Protein AF-F2L515-F1 (afdb_monomer_lite)

Structure (mmCIF, N/CA/C/O backbone):
data_AF-F2L515-F1
#
_entry.id   AF-F2L515-F1
#
loop_
_atom_site.group_PDB
_atom_site.id
_atom_site.type_symbol
_atom_site.label_atom_id
_atom_site.label_alt_id
_atom_site.label_comp_id
_atom_site.label_asym_id
_atom_site.label_entity_id
_atom_site.label_seq_id
_atom_site.pdbx_PDB_ins_code
_atom_site.Cartn_x
_atom_site.Cartn_y
_atom_site.Cartn_z
_atom_site.occupancy
_atom_site.B_iso_or_equiv
_atom_site.auth_seq_id
_atom_site.auth_comp_id
_atom_site.auth_asym_id
_atom_site.auth_atom_id
_atom_site.pdbx_PDB_model_num
ATOM 1 N N . MET A 1 1 ? -16.850 -7.384 11.415 1.00 66.62 1 MET A N 1
ATOM 2 C CA . MET A 1 1 ? -15.916 -6.475 10.710 1.00 66.62 1 MET A CA 1
ATOM 3 C C . MET A 1 1 ? -16.709 -5.312 10.134 1.00 66.62 1 MET A C 1
ATOM 5 O O . MET A 1 1 ? -17.724 -5.575 9.498 1.00 66.62 1 MET A O 1
ATOM 9 N N . SER A 1 2 ? -16.296 -4.065 10.391 1.00 88.44 2 SER A N 1
ATOM 10 C CA . SER A 1 2 ? -17.014 -2.883 9.887 1.00 88.44 2 SER A CA 1
ATOM 11 C C . SER A 1 2 ? -16.900 -2.762 8.360 1.00 88.44 2 SER A C 1
ATOM 13 O O . SER A 1 2 ? -15.921 -3.232 7.774 1.00 88.44 2 SER A O 1
ATOM 15 N N . GLU A 1 3 ? -17.876 -2.122 7.709 1.00 91.12 3 GLU A N 1
ATOM 16 C CA . GLU A 1 3 ? -17.820 -1.846 6.264 1.00 91.12 3 GLU A CA 1
ATOM 17 C C . GLU A 1 3 ? -16.600 -0.999 5.893 1.00 91.12 3 GLU A C 1
ATOM 19 O O . GLU A 1 3 ? -15.933 -1.287 4.900 1.00 91.12 3 GLU A O 1
ATOM 24 N N . ARG A 1 4 ? -16.238 -0.036 6.751 1.00 90.25 4 ARG A N 1
ATOM 25 C CA . ARG A 1 4 ? -15.027 0.781 6.605 1.00 90.25 4 ARG A CA 1
ATOM 26 C C . ARG A 1 4 ? -13.759 -0.078 6.599 1.00 90.25 4 ARG A C 1
ATOM 28 O O . ARG A 1 4 ? -12.932 0.079 5.708 1.00 90.25 4 ARG A O 1
ATOM 35 N N . THR A 1 5 ? -13.633 -1.023 7.535 1.00 93.81 5 THR A N 1
ATOM 36 C CA . THR A 1 5 ? -12.485 -1.952 7.602 1.00 93.81 5 THR A CA 1
ATOM 37 C C . THR A 1 5 ? -12.398 -2.802 6.340 1.00 93.81 5 THR A C 1
ATOM 39 O O . THR A 1 5 ? -11.331 -2.929 5.746 1.00 93.81 5 THR A O 1
ATOM 42 N N . ARG A 1 6 ? -13.536 -3.345 5.890 1.00 94.25 6 ARG A N 1
ATOM 43 C CA . ARG A 1 6 ? -13.601 -4.150 4.665 1.00 94.25 6 ARG A CA 1
ATOM 44 C C . ARG A 1 6 ? -13.178 -3.342 3.437 1.00 94.25 6 ARG A C 1
ATOM 46 O O . ARG A 1 6 ? -12.414 -3.842 2.617 1.00 94.25 6 ARG A O 1
ATOM 53 N N . GLY A 1 7 ? -13.667 -2.108 3.320 1.00 94.62 7 GLY A N 1
ATOM 54 C CA . GLY A 1 7 ? -13.328 -1.199 2.227 1.00 94.62 7 GLY A CA 1
ATOM 55 C C . GLY A 1 7 ? -11.840 -0.860 2.193 1.00 94.62 7 GLY A C 1
ATOM 56 O O . GLY A 1 7 ? -11.219 -0.969 1.138 1.00 94.62 7 GLY A O 1
ATOM 57 N N . MET A 1 8 ? -11.254 -0.540 3.349 1.00 94.25 8 MET A N 1
ATOM 58 C CA . MET A 1 8 ? -9.822 -0.260 3.468 1.00 94.25 8 MET A CA 1
ATOM 59 C C . MET A 1 8 ? -8.974 -1.458 3.035 1.00 94.25 8 MET A C 1
ATOM 61 O O . MET A 1 8 ? -8.107 -1.308 2.176 1.00 94.25 8 MET A O 1
ATOM 65 N N . LEU A 1 9 ? -9.244 -2.653 3.572 1.00 94.81 9 LEU A N 1
ATOM 66 C CA . LEU A 1 9 ? -8.481 -3.860 3.231 1.00 94.81 9 LEU A CA 1
ATOM 67 C C . LEU A 1 9 ? -8.581 -4.202 1.742 1.00 94.81 9 LEU A C 1
ATOM 69 O O . LEU A 1 9 ? -7.572 -4.510 1.113 1.00 94.81 9 LEU A O 1
ATOM 73 N N . LYS A 1 10 ? -9.782 -4.095 1.158 1.00 96.75 10 LYS A N 1
ATOM 74 C CA . LYS A 1 10 ? -9.980 -4.313 -0.280 1.00 96.75 10 LYS A CA 1
ATOM 75 C C . LYS A 1 10 ? -9.181 -3.308 -1.112 1.00 96.75 10 LYS A C 1
ATOM 77 O O . LYS A 1 10 ? -8.521 -3.706 -2.065 1.00 96.75 10 LYS A O 1
ATOM 82 N N . SER A 1 11 ? -9.233 -2.027 -0.746 1.00 96.31 11 SER A N 1
ATOM 83 C CA . SER A 1 11 ? -8.498 -0.959 -1.433 1.00 96.31 11 SER A CA 1
ATOM 84 C C . SER A 1 11 ? -6.987 -1.203 -1.403 1.00 96.31 11 SER A C 1
ATOM 86 O O . SER A 1 11 ? -6.325 -1.142 -2.436 1.00 96.31 11 SER A O 1
ATOM 88 N N . PHE A 1 12 ? -6.444 -1.566 -0.238 1.00 97.38 12 PHE A N 1
ATOM 89 C CA . PHE A 1 12 ? -5.024 -1.879 -0.107 1.00 97.38 12 PHE A CA 1
ATOM 90 C C . PHE A 1 12 ? -4.624 -3.136 -0.885 1.00 97.38 12 PHE A C 1
ATOM 92 O O . PHE A 1 12 ? -3.599 -3.121 -1.555 1.00 97.38 12 PHE A O 1
ATOM 99 N N . GLY A 1 13 ? -5.457 -4.182 -0.876 1.00 97.81 13 GLY A N 1
ATOM 100 C CA . GLY A 1 13 ? -5.234 -5.373 -1.699 1.00 97.81 13 GLY A CA 1
ATOM 101 C C . GLY A 1 13 ? -5.110 -5.036 -3.187 1.00 97.81 13 GLY A C 1
ATOM 102 O O . GLY A 1 13 ? -4.155 -5.460 -3.827 1.00 97.81 13 GLY A O 1
ATOM 103 N N . VAL A 1 14 ? -6.012 -4.199 -3.714 1.00 98.25 14 VAL A N 1
ATOM 104 C CA . VAL A 1 14 ? -5.941 -3.712 -5.105 1.00 98.25 14 VAL A CA 1
ATOM 105 C C . VAL A 1 14 ? -4.665 -2.903 -5.357 1.00 98.25 14 VAL A C 1
ATOM 107 O O . VAL A 1 14 ? -4.052 -3.038 -6.414 1.00 98.25 14 VAL A O 1
ATOM 110 N N . ALA A 1 15 ? -4.240 -2.069 -4.405 1.00 98.06 15 ALA A N 1
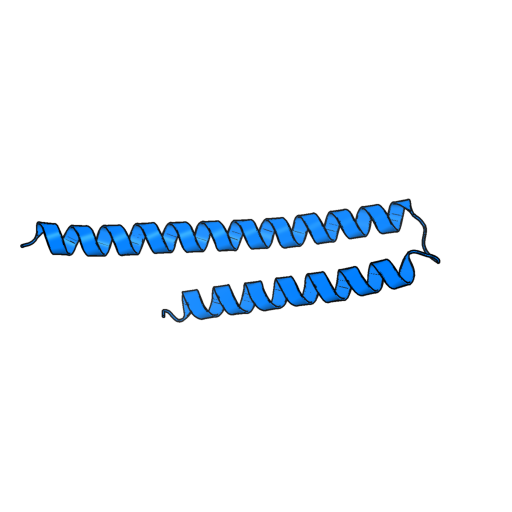ATOM 111 C CA . ALA A 1 15 ? -3.007 -1.297 -4.540 1.00 98.06 15 ALA A CA 1
ATOM 112 C C . ALA A 1 15 ? -1.766 -2.202 -4.623 1.00 98.06 15 ALA A C 1
ATOM 114 O O . ALA A 1 15 ? -0.893 -1.955 -5.451 1.00 98.06 15 ALA A O 1
ATOM 115 N N . VAL A 1 16 ? -1.706 -3.263 -3.810 1.00 98.44 16 VAL A N 1
ATOM 116 C CA . VAL A 1 16 ? -0.606 -4.242 -3.825 1.00 98.44 16 VAL A CA 1
ATOM 117 C C . VAL A 1 16 ? -0.547 -4.987 -5.157 1.00 98.44 16 VAL A C 1
ATOM 119 O O . VAL A 1 16 ? 0.522 -5.044 -5.758 1.00 98.44 16 VAL A O 1
ATOM 122 N N . THR A 1 17 ? -1.677 -5.498 -5.656 1.00 98.31 17 THR A N 1
ATOM 123 C CA . THR A 1 17 ? -1.698 -6.220 -6.940 1.00 98.31 17 THR A CA 1
ATOM 124 C C . THR A 1 17 ? -1.360 -5.297 -8.108 1.00 98.31 17 THR A C 1
ATOM 126 O O . THR A 1 17 ? -0.603 -5.667 -8.995 1.00 98.31 17 THR A O 1
ATOM 129 N N . THR A 1 18 ? -1.848 -4.053 -8.084 1.00 98.19 18 THR A N 1
ATOM 130 C CA . THR A 1 18 ? -1.513 -3.050 -9.110 1.00 98.19 18 THR A CA 1
ATOM 131 C C . THR A 1 18 ? -0.024 -2.705 -9.095 1.00 98.19 18 THR A C 1
ATOM 133 O O . THR A 1 18 ? 0.590 -2.561 -10.152 1.00 98.19 18 THR A O 1
ATOM 136 N N . TYR A 1 19 ? 0.564 -2.558 -7.905 1.00 98.69 19 TYR A N 1
ATOM 137 C CA . TYR A 1 19 ? 2.002 -2.361 -7.758 1.00 98.69 19 TYR A CA 1
ATOM 138 C C . TYR A 1 19 ? 2.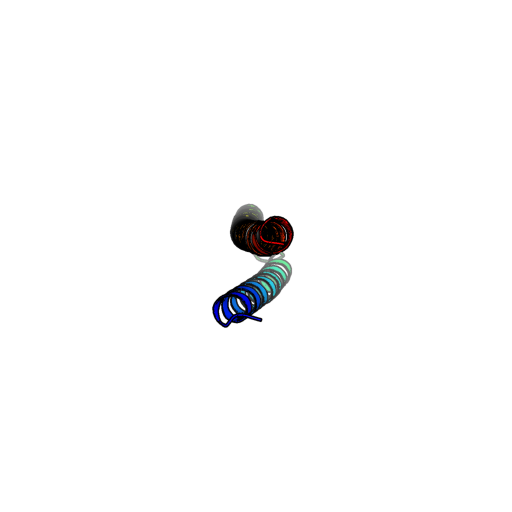767 -3.543 -8.362 1.00 98.69 19 TYR A C 1
ATOM 140 O O . TYR A 1 19 ? 3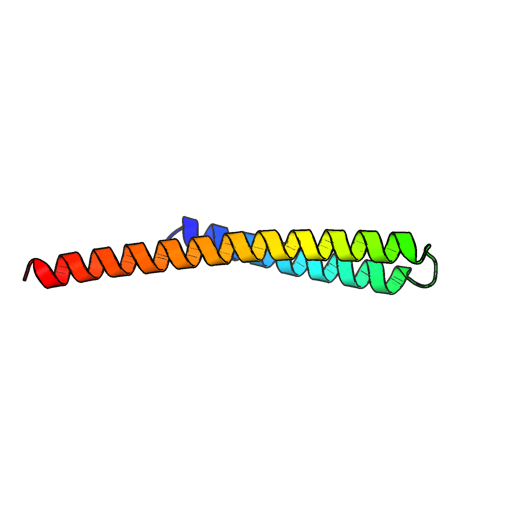.611 -3.314 -9.220 1.00 98.69 19 TYR A O 1
ATOM 148 N N . GLU A 1 20 ? 2.429 -4.780 -7.988 1.00 98.69 20 GLU A N 1
ATOM 149 C CA . GLU A 1 20 ? 3.064 -5.996 -8.509 1.00 98.69 20 GLU A CA 1
ATOM 150 C C . GLU A 1 20 ? 3.001 -6.068 -10.041 1.00 98.69 20 GLU A C 1
ATOM 152 O O . GLU A 1 20 ? 4.039 -6.186 -10.691 1.00 98.69 20 GLU A O 1
ATOM 157 N N . GLU A 1 21 ? 1.812 -5.908 -10.629 1.00 98.62 21 GLU A N 1
ATOM 158 C CA . GLU A 1 21 ? 1.620 -5.929 -12.083 1.00 98.62 21 GLU A CA 1
ATOM 159 C C . GLU A 1 21 ? 2.475 -4.879 -12.802 1.00 98.62 21 GLU A C 1
ATOM 161 O O . GLU A 1 21 ? 3.140 -5.175 -13.797 1.00 98.62 21 GLU A O 1
ATOM 166 N N . ASN A 1 22 ? 2.472 -3.639 -12.309 1.00 98.38 22 ASN A N 1
ATOM 167 C CA . ASN A 1 22 ? 3.258 -2.564 -12.910 1.00 98.38 22 ASN A CA 1
ATOM 168 C C . ASN A 1 22 ? 4.757 -2.800 -12.744 1.00 98.38 22 ASN A C 1
ATOM 170 O O . ASN A 1 22 ? 5.536 -2.464 -13.638 1.00 98.38 22 ASN A O 1
ATOM 174 N N . MET A 1 23 ? 5.160 -3.399 -11.624 1.00 98.56 23 MET A N 1
ATOM 175 C CA . MET A 1 23 ? 6.557 -3.676 -11.353 1.00 98.56 23 MET A CA 1
ATOM 176 C C . MET A 1 23 ? 7.102 -4.773 -12.266 1.00 98.56 23 MET A C 1
ATOM 178 O O . MET A 1 23 ? 8.179 -4.611 -12.839 1.00 98.56 23 MET A O 1
ATOM 182 N N . LEU A 1 24 ? 6.317 -5.830 -12.487 1.00 98.56 24 LEU A N 1
ATOM 183 C CA . LEU A 1 24 ? 6.620 -6.891 -13.449 1.00 98.56 24 LEU A CA 1
ATOM 184 C C . LEU A 1 24 ? 6.741 -6.343 -14.876 1.00 98.56 24 LEU A C 1
ATOM 186 O O . LEU A 1 24 ? 7.746 -6.592 -15.538 1.00 98.56 24 LEU A O 1
ATOM 190 N N . ARG A 1 25 ? 5.787 -5.512 -15.319 1.00 97.94 25 ARG A N 1
ATOM 191 C CA . ARG A 1 25 ? 5.864 -4.855 -16.638 1.00 97.94 25 ARG A CA 1
ATOM 192 C C . ARG A 1 25 ? 7.120 -4.000 -16.789 1.00 97.94 25 ARG A C 1
ATOM 194 O O . ARG A 1 25 ? 7.711 -3.951 -17.865 1.00 97.94 25 ARG A O 1
ATOM 201 N N . LEU A 1 26 ? 7.534 -3.306 -15.727 1.00 98.06 26 LEU A N 1
ATOM 202 C CA . LEU A 1 26 ? 8.751 -2.503 -15.774 1.00 98.06 26 LEU A CA 1
ATOM 203 C C . LEU A 1 26 ? 10.010 -3.372 -15.871 1.00 98.06 26 LEU A C 1
ATOM 205 O O . LEU A 1 26 ? 10.918 -3.020 -16.619 1.00 98.06 26 LEU A O 1
ATOM 209 N N . ILE A 1 27 ? 10.051 -4.500 -15.154 1.00 97.94 27 ILE A N 1
ATOM 210 C CA . ILE A 1 27 ? 11.145 -5.479 -15.225 1.00 97.94 27 ILE A CA 1
ATOM 211 C C . ILE A 1 27 ? 11.272 -6.038 -16.645 1.00 97.94 27 ILE A C 1
ATOM 213 O O . ILE A 1 27 ? 12.372 -6.063 -17.192 1.00 97.94 27 ILE A O 1
ATOM 217 N N . GLU A 1 28 ? 10.157 -6.425 -17.266 1.00 97.31 28 GLU A N 1
ATOM 218 C CA . GLU A 1 28 ? 10.134 -6.922 -18.648 1.00 97.31 28 GLU A CA 1
ATOM 219 C C . GLU A 1 28 ? 10.655 -5.877 -19.646 1.00 97.31 28 GLU A C 1
ATOM 221 O O . GLU A 1 28 ? 11.398 -6.205 -20.570 1.00 97.31 28 GLU A O 1
ATOM 226 N N . ALA A 1 29 ? 10.314 -4.602 -19.438 1.00 94.81 29 ALA A N 1
ATOM 227 C CA . ALA A 1 29 ? 10.721 -3.504 -20.311 1.00 94.81 29 ALA A CA 1
ATOM 228 C C . ALA A 1 29 ? 12.137 -2.960 -20.032 1.00 94.81 29 ALA A C 1
ATOM 230 O O . ALA A 1 29 ? 12.638 -2.144 -20.809 1.00 94.81 29 ALA A O 1
ATOM 231 N N . ALA A 1 30 ? 12.790 -3.372 -18.939 1.00 94.88 30 ALA A N 1
ATOM 232 C CA . ALA A 1 30 ? 14.041 -2.767 -18.480 1.00 94.88 30 ALA A CA 1
ATOM 233 C C . ALA A 1 30 ? 15.194 -2.914 -19.488 1.00 94.88 30 ALA A C 1
ATOM 235 O O . ALA A 1 30 ? 16.048 -2.037 -19.572 1.00 94.88 30 ALA A O 1
ATOM 236 N N . GLY A 1 31 ? 15.204 -3.988 -20.285 1.00 91.69 31 GLY A N 1
ATOM 237 C CA . GLY A 1 31 ? 16.237 -4.231 -21.298 1.00 91.69 31 GLY A CA 1
ATOM 238 C C . GLY A 1 31 ? 16.147 -3.335 -22.540 1.00 91.69 31 GLY A C 1
ATOM 239 O O . GLY A 1 31 ? 17.107 -3.260 -23.301 1.00 91.69 31 GLY A O 1
ATOM 240 N N . SER A 1 32 ? 15.012 -2.663 -22.758 1.00 94.06 32 SER A N 1
ATOM 241 C CA . SER A 1 32 ? 14.750 -1.835 -23.946 1.00 94.06 32 SER A CA 1
ATOM 242 C C . SER A 1 32 ? 14.486 -0.361 -23.628 1.00 94.06 32 SER A C 1
ATOM 244 O O . SER A 1 32 ? 14.160 0.408 -24.530 1.00 94.06 32 SER A O 1
ATOM 246 N N . ARG A 1 33 ? 14.570 0.033 -22.355 1.00 95.00 33 ARG A N 1
ATOM 247 C CA . ARG A 1 33 ? 14.310 1.397 -21.876 1.00 95.00 33 ARG A CA 1
ATOM 248 C C . ARG A 1 33 ? 15.576 2.015 -21.301 1.00 95.00 33 ARG A C 1
ATOM 250 O O . ARG A 1 33 ? 16.512 1.309 -20.936 1.00 95.00 33 ARG A O 1
ATOM 257 N N . ASP A 1 34 ? 15.582 3.340 -21.200 1.00 96.88 34 ASP A N 1
ATOM 258 C CA . ASP A 1 34 ? 16.652 4.047 -20.510 1.00 96.88 34 ASP A CA 1
ATOM 259 C C . ASP A 1 34 ? 16.723 3.611 -19.026 1.00 96.88 34 ASP A C 1
ATOM 261 O O . ASP A 1 34 ? 15.697 3.625 -18.332 1.00 96.88 34 ASP A O 1
ATOM 265 N N . PRO A 1 35 ? 17.904 3.219 -18.508 1.00 96.75 35 PRO A N 1
ATOM 266 C CA . PRO A 1 35 ? 18.034 2.755 -17.129 1.00 96.75 35 PRO A CA 1
ATOM 267 C C . PRO A 1 35 ? 17.632 3.789 -16.071 1.00 96.75 35 PRO A C 1
ATOM 269 O O . PRO A 1 35 ? 17.119 3.407 -15.017 1.00 96.75 35 PRO A O 1
ATOM 272 N N . ALA A 1 36 ? 17.851 5.085 -16.320 1.00 97.19 36 ALA A N 1
ATOM 273 C CA . ALA A 1 36 ? 17.484 6.129 -15.369 1.00 97.19 36 ALA A CA 1
ATOM 274 C C . ALA A 1 36 ? 15.962 6.314 -15.320 1.00 97.19 36 ALA A C 1
ATOM 276 O O . ALA A 1 36 ? 15.403 6.454 -14.230 1.00 97.19 36 ALA A O 1
ATOM 277 N N . GLU A 1 37 ? 15.276 6.229 -16.462 1.00 96.75 37 GLU A N 1
ATOM 278 C CA . GLU A 1 37 ? 13.808 6.213 -16.506 1.00 96.75 37 GLU A CA 1
ATOM 279 C C . GLU A 1 37 ? 13.218 5.002 -15.780 1.00 96.75 37 GLU A C 1
ATOM 281 O O . GLU A 1 37 ? 12.262 5.140 -15.015 1.00 96.75 37 GLU A O 1
ATOM 286 N N . VAL A 1 38 ? 13.791 3.813 -15.993 1.00 98.12 38 VAL A N 1
ATOM 287 C CA . VAL A 1 38 ? 13.367 2.585 -15.306 1.00 98.12 38 VAL A CA 1
ATOM 288 C C . VAL A 1 38 ? 13.532 2.735 -13.796 1.00 98.12 38 VAL A C 1
ATOM 290 O O . VAL A 1 38 ? 12.608 2.446 -13.036 1.00 98.12 38 VAL A O 1
ATOM 293 N N . LEU A 1 39 ? 14.677 3.243 -13.339 1.00 98.12 39 LEU A N 1
ATOM 294 C CA . LEU A 1 39 ? 14.905 3.473 -11.916 1.00 98.12 39 LEU A CA 1
ATOM 295 C C . LEU A 1 39 ? 13.924 4.504 -11.337 1.00 98.12 39 LEU A C 1
ATOM 297 O O . LEU A 1 39 ? 13.371 4.283 -10.259 1.00 98.12 39 LEU A O 1
ATOM 301 N N . ALA A 1 40 ? 13.677 5.610 -12.042 1.00 98.31 40 ALA A N 1
ATOM 302 C CA . ALA A 1 40 ? 12.744 6.642 -11.599 1.00 98.31 40 ALA A CA 1
ATOM 303 C C . ALA A 1 40 ? 11.309 6.102 -11.461 1.00 98.31 40 ALA A C 1
ATOM 305 O O . ALA A 1 40 ? 10.647 6.357 -10.453 1.00 98.31 40 ALA A O 1
ATOM 306 N N . GLU A 1 41 ? 10.846 5.309 -12.430 1.00 98.25 41 GLU A N 1
ATOM 307 C CA . GLU A 1 41 ? 9.523 4.676 -12.400 1.00 98.25 41 GLU A CA 1
ATOM 308 C C . GLU A 1 41 ? 9.411 3.668 -11.244 1.00 98.25 41 GLU A C 1
ATOM 310 O O . GLU A 1 41 ? 8.424 3.681 -10.506 1.00 98.25 41 GLU A O 1
ATOM 315 N N . ALA A 1 42 ? 10.444 2.851 -11.013 1.00 98.56 42 ALA A N 1
ATOM 316 C CA . ALA A 1 42 ? 10.486 1.919 -9.885 1.00 98.56 42 ALA A CA 1
ATOM 317 C C . ALA A 1 42 ? 10.421 2.651 -8.535 1.00 98.56 42 ALA A C 1
ATOM 319 O O . ALA A 1 42 ? 9.633 2.291 -7.660 1.00 98.56 42 ALA A O 1
ATOM 320 N N . LEU A 1 43 ? 11.203 3.723 -8.365 1.00 98.62 43 LEU A N 1
ATOM 321 C CA . LEU A 1 43 ? 11.171 4.547 -7.154 1.00 98.62 43 LEU A CA 1
ATOM 322 C C . LEU A 1 43 ? 9.795 5.186 -6.940 1.00 98.62 43 LEU A C 1
ATOM 324 O O . LEU A 1 43 ? 9.314 5.242 -5.806 1.00 98.62 43 LEU A O 1
ATOM 328 N N . ARG A 1 44 ? 9.140 5.631 -8.017 1.00 98.62 44 ARG A N 1
ATOM 329 C CA . ARG A 1 44 ? 7.781 6.180 -7.970 1.00 98.62 44 ARG A CA 1
ATOM 330 C C . ARG A 1 44 ? 6.776 5.136 -7.480 1.00 98.62 44 ARG A C 1
ATOM 332 O O . ARG A 1 44 ? 6.009 5.435 -6.562 1.00 98.62 44 ARG A O 1
ATOM 339 N N . LEU A 1 45 ? 6.802 3.931 -8.056 1.00 98.62 45 LEU A N 1
ATOM 340 C CA . LEU A 1 45 ? 5.937 2.808 -7.675 1.00 98.62 45 LEU A CA 1
ATOM 341 C C . LEU A 1 45 ? 6.167 2.394 -6.214 1.00 98.62 45 LEU A C 1
ATOM 343 O O . LEU A 1 45 ? 5.206 2.266 -5.454 1.00 98.62 45 LEU A O 1
ATOM 347 N N . ASN A 1 46 ? 7.430 2.292 -5.791 1.00 98.69 46 ASN A N 1
ATOM 348 C CA . ASN A 1 46 ? 7.805 1.994 -4.407 1.00 98.69 46 ASN A CA 1
ATOM 349 C C . ASN A 1 46 ? 7.272 3.051 -3.438 1.00 98.69 46 ASN A C 1
ATOM 351 O O . ASN A 1 46 ? 6.626 2.730 -2.443 1.00 98.69 46 ASN A O 1
ATOM 355 N N . ALA A 1 47 ? 7.499 4.331 -3.739 1.00 98.50 47 ALA A N 1
ATOM 356 C CA . ALA A 1 47 ? 7.028 5.416 -2.891 1.00 98.50 47 ALA A CA 1
ATOM 357 C C . ALA A 1 47 ? 5.495 5.423 -2.781 1.00 98.50 47 ALA A C 1
ATOM 359 O O . ALA A 1 47 ? 4.950 5.735 -1.722 1.00 98.50 47 ALA A O 1
ATOM 360 N N . GLU A 1 48 ? 4.786 5.080 -3.857 1.00 98.25 48 GLU A N 1
ATOM 361 C CA . GLU A 1 48 ? 3.330 4.976 -3.861 1.00 98.25 48 GLU A CA 1
ATOM 362 C C . GLU A 1 48 ? 2.823 3.847 -2.960 1.00 98.25 48 GLU A C 1
ATOM 364 O O . GLU A 1 48 ? 2.009 4.111 -2.068 1.00 98.25 48 GLU A O 1
ATOM 369 N N . ILE A 1 49 ? 3.330 2.622 -3.123 1.00 98.44 49 ILE A N 1
ATOM 370 C CA . ILE A 1 49 ? 2.885 1.497 -2.294 1.00 98.44 49 ILE A CA 1
ATOM 371 C C . ILE A 1 49 ? 3.290 1.678 -0.826 1.00 98.44 49 ILE A C 1
ATOM 373 O O . ILE A 1 49 ? 2.497 1.378 0.066 1.00 98.44 49 ILE A O 1
ATOM 377 N N . SER A 1 50 ? 4.456 2.272 -0.546 1.00 98.56 50 SER A N 1
ATOM 378 C CA . SER A 1 50 ? 4.860 2.620 0.821 1.00 98.56 50 SER A CA 1
ATOM 379 C C . SER A 1 50 ? 3.912 3.631 1.469 1.00 98.56 50 SER A C 1
ATOM 381 O O . SER A 1 50 ? 3.557 3.467 2.637 1.00 98.56 50 SER A O 1
ATOM 383 N N . ARG A 1 51 ? 3.442 4.649 0.730 1.00 98.19 51 ARG A N 1
ATOM 384 C CA . ARG A 1 51 ? 2.428 5.585 1.250 1.00 98.19 51 ARG A CA 1
ATOM 385 C C . ARG A 1 51 ? 1.123 4.865 1.587 1.00 98.19 51 ARG A C 1
ATOM 387 O O . ARG A 1 51 ? 0.579 5.085 2.666 1.00 98.19 51 ARG A O 1
ATOM 394 N N . ARG A 1 52 ? 0.656 3.971 0.709 1.00 98.00 52 ARG A N 1
ATOM 395 C CA . ARG A 1 52 ? -0.554 3.161 0.944 1.00 98.00 52 ARG A CA 1
ATOM 396 C C . ARG A 1 52 ? -0.416 2.232 2.147 1.00 98.00 52 ARG A C 1
ATOM 398 O O . ARG A 1 52 ? -1.357 2.103 2.926 1.00 98.00 52 ARG A O 1
ATOM 405 N N . LEU A 1 53 ? 0.754 1.623 2.330 1.00 98.19 53 LEU A N 1
ATOM 406 C CA . LEU A 1 53 ? 1.045 0.799 3.501 1.00 98.19 53 LEU A CA 1
ATOM 407 C C . LEU A 1 53 ? 0.997 1.632 4.786 1.00 98.19 53 LEU A C 1
ATOM 409 O O . LEU A 1 53 ? 0.363 1.216 5.751 1.00 98.19 53 LEU A O 1
ATOM 413 N N . ALA A 1 54 ? 1.598 2.824 4.789 1.00 98.00 54 ALA A N 1
ATOM 414 C CA 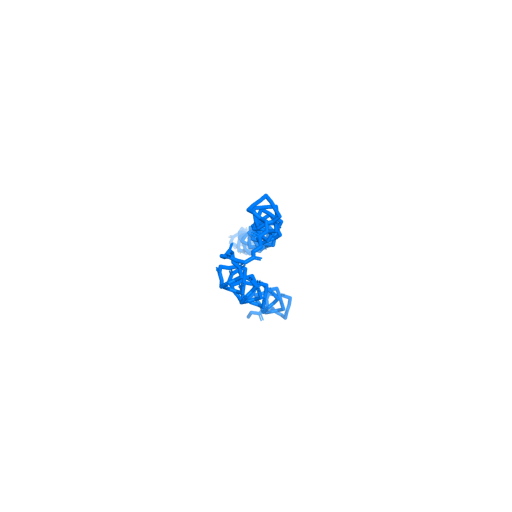. ALA A 1 54 ? 1.555 3.717 5.944 1.00 98.00 54 ALA A CA 1
ATOM 415 C C . ALA A 1 54 ? 0.122 4.177 6.277 1.00 98.00 54 ALA A C 1
ATOM 417 O O . ALA A 1 54 ? -0.235 4.285 7.447 1.00 98.00 54 ALA A O 1
ATOM 418 N N . GLU A 1 55 ? -0.718 4.427 5.268 1.00 96.81 55 GLU A N 1
ATOM 419 C CA . GLU A 1 55 ? -2.148 4.711 5.463 1.00 96.81 55 GLU A CA 1
ATOM 420 C C . GLU A 1 55 ? -2.887 3.532 6.109 1.00 96.81 55 GLU A C 1
ATOM 422 O O . GLU A 1 55 ? -3.668 3.736 7.039 1.00 96.81 55 GLU A O 1
ATOM 427 N N . MET A 1 56 ? -2.627 2.306 5.644 1.00 97.06 56 MET A N 1
ATOM 428 C CA . MET A 1 56 ? -3.226 1.099 6.213 1.00 97.06 56 MET A CA 1
ATOM 429 C C . MET A 1 56 ? -2.775 0.867 7.656 1.00 97.06 56 MET A C 1
ATOM 431 O O . MET A 1 56 ? -3.611 0.601 8.514 1.00 97.06 56 MET A O 1
ATOM 435 N N . ALA A 1 57 ? -1.475 0.999 7.927 1.00 97.38 57 ALA A N 1
ATOM 436 C CA . ALA A 1 57 ? -0.915 0.837 9.264 1.00 97.38 57 ALA A CA 1
ATOM 437 C C . ALA A 1 57 ? -1.569 1.807 10.256 1.00 97.38 57 ALA A C 1
ATOM 439 O O . ALA A 1 57 ? -2.122 1.362 11.256 1.00 97.38 57 ALA A O 1
ATOM 440 N N . ARG A 1 58 ? -1.641 3.102 9.914 1.00 97.31 58 ARG A N 1
ATOM 441 C CA . ARG A 1 58 ? -2.332 4.105 10.744 1.00 97.31 58 ARG A CA 1
ATOM 442 C C . ARG A 1 58 ? -3.794 3.748 11.001 1.00 97.31 58 ARG A C 1
ATOM 444 O O . ARG A 1 58 ? -4.275 3.876 12.119 1.00 97.31 58 ARG A O 1
ATOM 451 N N . TYR A 1 59 ? -4.509 3.280 9.979 1.00 96.06 59 TYR A N 1
ATOM 452 C CA . TYR A 1 59 ? -5.902 2.864 10.145 1.00 96.06 59 TYR A CA 1
ATOM 453 C C . TYR A 1 59 ? -6.051 1.680 11.115 1.00 96.06 59 TYR A C 1
ATOM 455 O O . TYR A 1 59 ? -7.002 1.639 11.899 1.00 96.06 59 TYR A O 1
ATOM 463 N N . VAL A 1 60 ? -5.136 0.710 11.055 1.00 96.62 60 VAL A N 1
ATOM 464 C CA . VAL A 1 60 ? -5.119 -0.432 11.978 1.00 96.62 60 VAL A CA 1
ATOM 465 C C . VAL A 1 60 ? -4.799 0.033 13.398 1.00 96.62 60 VAL A C 1
ATOM 467 O O . VAL A 1 60 ? -5.538 -0.326 14.308 1.00 96.62 60 VAL A O 1
ATOM 470 N N . GLU A 1 61 ? -3.800 0.896 13.582 1.00 97.81 61 GLU A N 1
ATOM 471 C CA . GLU A 1 61 ? -3.459 1.486 14.885 1.00 97.81 61 GLU A CA 1
ATOM 472 C C . GLU A 1 61 ? -4.652 2.242 15.503 1.00 97.81 61 GLU A C 1
ATOM 474 O O . GLU A 1 61 ? -5.003 2.026 16.664 1.00 97.81 61 GLU A O 1
ATOM 479 N N . GLU A 1 62 ? -5.350 3.074 14.720 1.00 96.75 62 GLU A N 1
ATOM 480 C CA . GLU A 1 62 ? -6.575 3.765 15.157 1.00 96.75 62 GLU A CA 1
ATOM 481 C C . GLU A 1 62 ? -7.681 2.779 15.566 1.00 96.75 62 GLU A C 1
ATOM 483 O O . GLU A 1 62 ? -8.417 3.004 16.533 1.00 96.75 62 GLU A O 1
ATOM 488 N N . LEU A 1 63 ? -7.827 1.679 14.820 1.00 96.25 63 LEU A N 1
ATOM 489 C CA . LEU A 1 63 ? -8.805 0.639 15.118 1.00 96.25 63 LEU A CA 1
ATOM 490 C C . LEU A 1 63 ? -8.468 -0.081 16.430 1.00 96.25 63 LEU A C 1
ATOM 492 O O . LEU A 1 63 ? -9.368 -0.293 17.243 1.00 96.25 63 LEU A O 1
ATOM 496 N N . GLU A 1 64 ? -7.203 -0.442 16.634 1.00 97.31 64 GLU A N 1
ATOM 497 C CA . GLU A 1 64 ? -6.707 -1.096 17.848 1.00 97.31 64 GLU A CA 1
ATOM 498 C C . GLU A 1 64 ? -6.903 -0.215 19.083 1.00 97.31 64 GLU A C 1
ATOM 500 O O . GLU A 1 64 ? -7.452 -0.682 20.087 1.00 97.31 64 GLU A O 1
ATOM 505 N N . ALA A 1 65 ? -6.531 1.066 18.993 1.00 98.06 65 ALA A N 1
ATOM 506 C CA . ALA A 1 65 ? -6.713 2.036 20.066 1.00 98.06 65 ALA A CA 1
ATOM 507 C C . ALA A 1 65 ? -8.192 2.155 20.458 1.00 98.06 65 ALA A C 1
ATOM 509 O O . ALA A 1 65 ? -8.548 1.946 21.619 1.00 98.06 65 ALA A O 1
ATOM 510 N N . ARG A 1 66 ? -9.076 2.379 19.476 1.00 96.94 66 ARG A N 1
ATOM 511 C CA . ARG A 1 66 ? -10.519 2.521 19.720 1.00 96.94 66 ARG A CA 1
ATOM 512 C C . ARG A 1 66 ? -11.127 1.279 20.371 1.00 96.94 66 ARG A C 1
ATOM 514 O O . ARG A 1 66 ? -11.886 1.395 21.329 1.00 96.94 66 ARG A O 1
ATOM 521 N N . LEU A 1 67 ? -10.815 0.086 19.863 1.00 96.94 67 LEU A N 1
ATOM 522 C CA . LEU A 1 67 ? -11.360 -1.158 20.419 1.00 96.94 67 LEU A CA 1
ATOM 523 C C . LEU A 1 67 ? -10.835 -1.428 21.835 1.00 96.94 67 LEU A C 1
ATOM 525 O O . LEU A 1 67 ? -11.580 -1.925 22.682 1.00 96.94 67 LEU A O 1
ATOM 529 N N . THR A 1 68 ? -9.579 -1.073 22.105 1.00 98.25 68 THR A N 1
ATOM 530 C CA . THR A 1 68 ? -8.982 -1.184 23.440 1.00 98.25 68 THR A CA 1
ATOM 531 C C . THR A 1 68 ? -9.655 -0.231 24.426 1.00 98.25 68 THR A C 1
ATOM 533 O O . THR A 1 68 ? -10.023 -0.648 25.524 1.00 98.25 68 THR A O 1
ATOM 536 N N . GLU A 1 69 ? -9.879 1.026 24.040 1.00 97.94 69 GLU A N 1
ATOM 537 C CA . GLU A 1 69 ? -10.600 2.005 24.860 1.00 97.94 69 GLU A CA 1
ATOM 538 C C . GLU A 1 69 ? -12.037 1.561 25.158 1.00 97.94 69 GLU A C 1
ATOM 540 O O . GLU A 1 69 ? -12.466 1.597 26.314 1.00 97.94 69 GLU A O 1
ATOM 545 N N . GLU A 1 70 ? -12.764 1.073 24.146 1.00 97.06 70 GLU A N 1
ATOM 546 C CA . GLU A 1 70 ? -14.118 0.530 24.309 1.00 97.06 70 GLU A CA 1
ATOM 547 C C . GLU A 1 70 ? -14.138 -0.645 25.306 1.00 97.06 70 GLU A C 1
ATOM 549 O O . GLU A 1 70 ? -15.032 -0.734 26.157 1.00 97.06 70 GLU A O 1
ATOM 554 N N . LEU A 1 71 ? -13.143 -1.538 25.244 1.00 97.94 71 LEU A N 1
ATOM 555 C CA . LEU A 1 71 ? -13.008 -2.653 26.181 1.00 97.94 71 LEU A CA 1
ATOM 556 C C . LEU A 1 71 ? -12.702 -2.168 27.606 1.00 97.94 71 LEU A C 1
ATOM 558 O O . LEU A 1 71 ? -13.369 -2.592 28.552 1.00 97.94 71 LEU A O 1
ATOM 562 N N . LEU A 1 72 ? -11.734 -1.264 27.771 1.00 98.06 72 LEU A N 1
ATOM 563 C CA . LEU A 1 72 ? -11.366 -0.706 29.075 1.00 98.06 72 LEU A CA 1
ATOM 564 C C . LEU A 1 72 ? -12.537 0.032 29.731 1.00 98.06 72 LEU A C 1
ATOM 566 O O . LEU A 1 72 ? -12.745 -0.108 30.936 1.00 98.06 72 LEU A O 1
ATOM 570 N N . GLY A 1 73 ? -13.333 0.769 28.952 1.00 97.88 73 GLY A N 1
ATOM 571 C CA . GLY A 1 73 ? -14.548 1.424 29.438 1.00 97.88 73 GLY A CA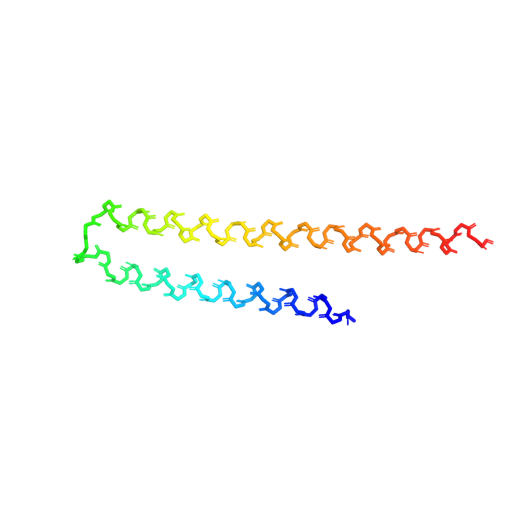 1
ATOM 572 C C . GLY A 1 73 ? -15.547 0.429 30.034 1.00 97.88 73 GLY A C 1
ATOM 573 O O . GLY A 1 73 ? -16.064 0.653 31.128 1.00 97.88 73 GLY A O 1
ATOM 574 N N . LYS A 1 74 ? -15.760 -0.716 29.372 1.00 97.12 74 LYS A N 1
ATOM 575 C CA . LYS A 1 74 ? -16.640 -1.785 29.877 1.00 97.12 74 LYS A CA 1
ATOM 576 C C . LYS A 1 74 ? -16.098 -2.475 31.124 1.00 97.12 74 LYS A C 1
ATOM 578 O O . LYS A 1 74 ? -16.886 -2.876 31.974 1.00 97.12 74 LYS A O 1
ATOM 583 N N . LEU A 1 75 ? -14.778 -2.629 31.232 1.00 96.94 75 LEU A N 1
ATOM 584 C CA . LEU A 1 75 ? -14.148 -3.241 32.405 1.00 96.94 75 LEU A CA 1
ATOM 585 C C . LEU A 1 75 ? -14.187 -2.326 33.635 1.00 96.94 75 LEU A C 1
ATOM 587 O O . LEU A 1 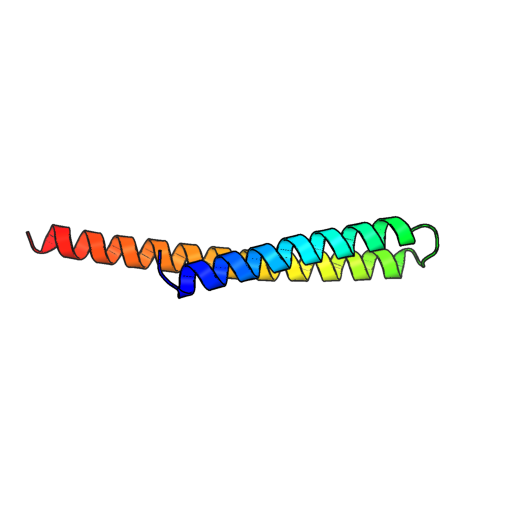75 ? -14.302 -2.830 34.742 1.00 96.94 75 LEU A O 1
ATOM 591 N N . ARG A 1 76 ? -14.111 -1.002 33.448 1.00 92.50 76 ARG A N 1
ATOM 592 C CA . ARG A 1 76 ? -14.152 -0.009 34.539 1.00 92.50 76 ARG A CA 1
ATOM 593 C C . ARG A 1 76 ? -15.556 0.287 35.064 1.00 92.50 76 ARG A C 1
ATOM 595 O O . ARG A 1 76 ? -15.688 0.761 36.183 1.00 92.50 76 ARG A O 1
ATOM 602 N N . ALA A 1 77 ? -16.588 0.062 34.254 1.00 81.94 77 ALA A N 1
ATOM 603 C CA . ALA A 1 77 ? -17.988 0.264 34.639 1.00 81.94 77 ALA A CA 1
ATOM 604 C C . ALA A 1 77 ? -18.583 -0.922 35.428 1.00 81.94 77 ALA A C 1
ATOM 606 O O . ALA A 1 77 ? -19.794 -0.969 35.648 1.00 81.94 77 ALA A O 1
ATOM 607 N N . ARG A 1 78 ? -17.746 -1.896 35.789 1.00 63.66 78 ARG A N 1
ATOM 608 C CA . ARG A 1 78 ? -18.097 -3.149 36.449 1.00 63.66 78 ARG A CA 1
ATOM 609 C C . ARG A 1 78 ? -17.487 -3.181 37.842 1.00 63.66 78 ARG A C 1
ATOM 611 O O . ARG A 1 78 ? -18.156 -3.749 38.729 1.00 63.66 78 ARG A O 1
#

Sequence (78 aa):
MSERTRGMLKSFGVAVTTYEENMLRLIEAAGSRDPAEVLAEALRLNAEISRRLAEMARYVEELEARLTEELLGKLRAR

Radius of gyration: 19.2 Å; chains: 1; bounding box: 36×14×60 Å

pLDDT: mean 95.91, std 5.66, range [63.66, 98.69]

Organism: Thermoproteus uzoniensis (strain 768-20) (NCBI:txid999630)

Foldseek 3Di:
DDPVLVVLVVVLVVLVVVLVVVLVVLVVCCVPDDVVVSVVVNVVSVVVNVVSVVVSVVVVVVVVVVVVVVVVVVVVVD

Secondary structure (DSSP, 8-state):
--HHHHHHHHHHHHHHHHHHHHHHHHHHHGGGS-HHHHHHHHHHHHHHHHHHHHHHHHHHHHHHHHHHHHHHHHHHT-